Protein AF-A0A965U4L7-F1 (afdb_monomer)

Nearest PDB structures (foldseek):
  1ci0-assembly1_B  TM=4.392E-01  e=7.876E+00  Saccharomyces cerevisiae
  8rkd-assembly1_B  TM=3.574E-01  e=5.210E+00  Caulobacter vibrioides NA1000
  7xr4-assembly1_A  TM=3.658E-01  e=9.684E+00  Homo sapiens
  2epb-assembly1_A  TM=2.509E-01  e=5.581E+00  Homo sapiens
  8qru-assembly1_B  TM=3.144E-01  e=8.438E+00  Homo sapiens

Secondary structure (DSSP, 8-state):
---------TTT-SS--EEEEEEEETTTTEEEEEEEE--BTBTTHHHHHHHHHHHHH-

Radius of gyration: 13.3 Å; Cα contacts (8 Å, |Δi|>4): 87; chains: 1; bounding box: 31×26×34 Å

pLDDT: mean 94.68, std 4.43, range [76.25, 98.38]

Structure (mmCIF, N/CA/C/O backbone):
data_AF-A0A965U4L7-F1
#
_entry.id   AF-A0A965U4L7-F1
#
loop_
_atom_site.group_PDB
_atom_site.id
_atom_site.type_symbol
_atom_site.label_atom_id
_atom_site.l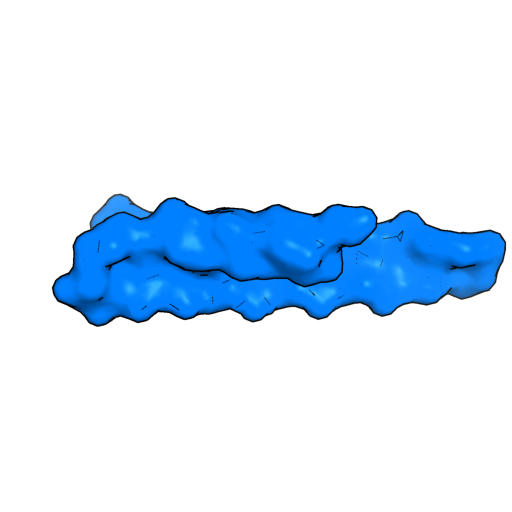abel_alt_id
_atom_site.label_comp_id
_atom_site.label_asym_id
_atom_site.label_entity_id
_atom_site.label_seq_id
_atom_site.pdbx_PDB_ins_code
_atom_site.Cartn_x
_atom_site.Cartn_y
_atom_site.Cartn_z
_atom_site.occupancy
_atom_site.B_iso_or_equiv
_atom_site.auth_seq_id
_atom_site.auth_comp_id
_atom_site.auth_asym_id
_atom_site.auth_atom_id
_atom_site.pdbx_PDB_model_num
ATOM 1 N N . MET A 1 1 ? 10.789 1.722 -18.379 1.00 83.50 1 MET A N 1
ATOM 2 C CA . MET A 1 1 ? 9.504 2.325 -17.956 1.00 83.50 1 MET A CA 1
ATOM 3 C C . MET A 1 1 ? 9.760 3.271 -16.786 1.00 83.50 1 MET A C 1
ATOM 5 O O . MET A 1 1 ? 10.689 3.011 -16.034 1.00 83.50 1 MET A O 1
ATOM 9 N N . LYS A 1 2 ? 8.996 4.359 -16.633 1.00 87.56 2 LYS A N 1
ATOM 10 C CA . LYS A 1 2 ? 8.975 5.143 -15.387 1.00 87.56 2 LYS A CA 1
ATOM 11 C C . LYS A 1 2 ? 7.584 5.024 -14.766 1.00 87.56 2 LYS A C 1
ATOM 13 O O . LYS A 1 2 ? 6.605 5.075 -15.505 1.00 87.56 2 LYS A O 1
ATOM 18 N N . ALA A 1 3 ? 7.513 4.845 -13.452 1.00 92.31 3 ALA A N 1
ATOM 19 C CA . ALA A 1 3 ? 6.268 4.652 -12.719 1.00 92.31 3 ALA A CA 1
ATOM 20 C C . ALA A 1 3 ? 6.315 5.387 -11.377 1.00 92.31 3 ALA A C 1
ATOM 22 O O . ALA A 1 3 ? 7.379 5.506 -10.771 1.00 92.31 3 ALA A O 1
ATOM 23 N N . TRP A 1 4 ? 5.158 5.866 -10.929 1.00 95.00 4 TRP A N 1
ATOM 24 C CA . TRP A 1 4 ? 4.983 6.602 -9.680 1.00 95.00 4 TRP A CA 1
ATOM 25 C C . TRP A 1 4 ? 3.673 6.181 -9.030 1.00 95.00 4 TRP A C 1
ATOM 27 O O . TRP A 1 4 ? 2.716 5.853 -9.728 1.00 95.00 4 TRP A O 1
ATOM 37 N N . GLY A 1 5 ? 3.640 6.214 -7.702 1.00 95.25 5 GLY A N 1
ATOM 38 C CA . GLY A 1 5 ? 2.438 5.982 -6.919 1.00 95.25 5 GLY A CA 1
ATOM 39 C C . GLY A 1 5 ? 2.303 7.053 -5.848 1.00 95.25 5 GLY A C 1
ATOM 40 O O . GLY A 1 5 ? 3.294 7.579 -5.341 1.00 95.25 5 GLY A O 1
ATOM 41 N N . ILE A 1 6 ? 1.062 7.404 -5.542 1.00 97.56 6 ILE A N 1
ATOM 42 C CA . ILE A 1 6 ? 0.699 8.328 -4.476 1.00 97.56 6 ILE A CA 1
ATOM 43 C C . ILE A 1 6 ? -0.611 7.833 -3.875 1.00 97.56 6 ILE A C 1
ATOM 45 O O . ILE A 1 6 ? -1.485 7.359 -4.596 1.00 97.56 6 ILE A O 1
ATOM 49 N N . SER A 1 7 ? -0.737 7.934 -2.558 1.00 97.75 7 SER A N 1
ATOM 50 C CA . SER A 1 7 ? -1.989 7.680 -1.855 1.00 97.75 7 SER A CA 1
ATOM 51 C C . SER A 1 7 ? -2.180 8.750 -0.783 1.00 97.75 7 SER A C 1
ATOM 53 O O . SER A 1 7 ? -1.205 9.304 -0.266 1.00 97.75 7 SER A O 1
ATOM 55 N N . HIS A 1 8 ? -3.432 9.094 -0.497 1.00 98.00 8 HIS A N 1
ATOM 56 C CA . HIS A 1 8 ? -3.798 10.178 0.404 1.00 98.00 8 HIS A CA 1
ATOM 57 C C . HIS A 1 8 ? -5.072 9.810 1.169 1.00 98.00 8 HIS A C 1
ATOM 59 O O . HIS A 1 8 ? -6.027 9.321 0.581 1.00 98.00 8 HIS A O 1
ATOM 65 N N . VAL A 1 9 ? -5.120 10.129 2.466 1.00 97.69 9 VAL A N 1
ATOM 66 C CA . VAL A 1 9 ? -6.255 9.812 3.361 1.00 97.69 9 VAL A CA 1
ATOM 67 C C . VAL A 1 9 ? -7.579 10.491 2.962 1.00 97.69 9 VAL A C 1
ATOM 69 O O . VAL A 1 9 ? -8.671 10.080 3.354 1.00 97.69 9 VAL A O 1
ATOM 72 N N . GLY A 1 10 ? -7.491 11.557 2.173 1.00 97.31 10 GLY A N 1
ATOM 73 C CA . GLY A 1 10 ? -8.633 12.378 1.782 1.00 97.31 10 GLY A CA 1
ATOM 74 C C . GLY A 1 10 ? -9.062 13.331 2.899 1.00 97.31 10 GLY A C 1
ATOM 75 O O . GLY A 1 10 ? -8.266 13.692 3.759 1.00 97.31 10 GLY A O 1
ATOM 76 N N . MET A 1 11 ? -10.316 13.787 2.857 1.00 97.62 11 MET A N 1
ATOM 77 C CA . MET A 1 11 ? -10.830 14.821 3.774 1.00 97.62 11 MET A CA 1
ATOM 78 C C . MET A 1 11 ? -11.709 14.276 4.909 1.00 97.62 11 MET A C 1
ATOM 80 O O . MET A 1 11 ? -12.008 15.011 5.843 1.00 97.62 11 MET A O 1
ATOM 84 N N . GLN A 1 12 ? -12.165 13.021 4.812 1.00 96.00 12 GLN A N 1
ATOM 85 C CA . GLN A 1 12 ? -13.196 12.459 5.702 1.00 96.00 12 GLN A CA 1
ATOM 86 C C . GLN A 1 12 ? -12.699 11.303 6.575 1.00 96.00 12 GLN A C 1
ATOM 88 O O . GLN A 1 12 ? -13.231 11.069 7.661 1.00 96.00 12 GLN A O 1
ATOM 93 N N . ARG A 1 13 ? -11.708 10.537 6.106 1.00 94.56 13 ARG A N 1
ATOM 94 C CA . ARG A 1 13 ? -11.175 9.390 6.848 1.00 94.56 13 ARG A CA 1
ATOM 95 C C . ARG A 1 13 ? -10.107 9.858 7.837 1.00 94.56 13 ARG A C 1
ATOM 97 O O . ARG A 1 13 ? -9.414 10.841 7.601 1.00 94.56 13 ARG A O 1
ATOM 104 N N . LYS A 1 14 ? -9.980 9.141 8.958 1.00 93.50 14 LYS A N 1
ATOM 105 C CA . LYS A 1 14 ? -8.923 9.383 9.960 1.00 93.50 14 LYS A CA 1
ATOM 106 C C . LYS A 1 14 ? -7.625 8.646 9.638 1.00 93.50 14 LYS 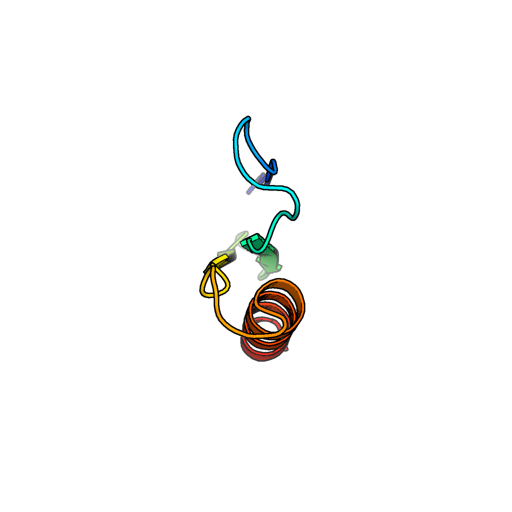A C 1
ATOM 108 O O . LYS A 1 14 ? -6.564 9.073 10.074 1.00 93.50 14 LYS A O 1
ATOM 113 N N . LEU A 1 15 ? -7.733 7.535 8.917 1.00 94.88 15 LEU A N 1
ATOM 114 C CA . LEU A 1 15 ? -6.630 6.666 8.544 1.00 94.88 15 LEU A CA 1
ATOM 115 C C . LEU A 1 15 ? -6.742 6.363 7.057 1.00 94.88 15 LEU A C 1
ATOM 117 O O . LEU A 1 15 ? -7.850 6.200 6.542 1.00 94.88 15 LEU A O 1
ATOM 121 N N . ASN A 1 16 ? -5.595 6.325 6.388 1.00 97.62 16 ASN A N 1
ATOM 122 C CA . ASN A 1 16 ? -5.517 5.815 5.036 1.00 97.62 16 ASN A CA 1
ATOM 123 C C . ASN A 1 16 ? -5.376 4.294 5.109 1.00 97.62 16 ASN A C 1
ATOM 125 O O . ASN A 1 16 ? -4.361 3.805 5.600 1.00 97.62 16 ASN A O 1
ATOM 129 N N . GLU A 1 17 ? -6.406 3.578 4.676 1.00 98.19 17 GLU A N 1
ATOM 130 C CA . GLU A 1 17 ? -6.417 2.114 4.643 1.00 98.19 17 GLU A CA 1
ATOM 131 C C . GLU A 1 17 ? -6.024 1.582 3.255 1.00 98.19 17 GLU A C 1
ATOM 133 O O . GLU A 1 17 ? -6.026 0.371 3.046 1.00 98.19 17 GLU A O 1
ATOM 138 N N . ASP A 1 18 ? -5.622 2.461 2.332 1.00 98.38 18 ASP A N 1
ATOM 139 C CA . ASP A 1 18 ? -5.076 2.089 1.031 1.00 98.38 18 ASP A CA 1
ATOM 140 C C . ASP A 1 18 ? -3.582 1.755 1.143 1.00 98.38 18 ASP A C 1
ATOM 142 O O . ASP A 1 18 ? -2.790 2.503 1.725 1.00 98.38 18 ASP A O 1
ATOM 146 N N . ALA A 1 19 ? -3.166 0.679 0.481 1.00 98.25 19 ALA A N 1
ATOM 147 C CA . ALA A 1 19 ? -1.768 0.325 0.271 1.00 98.25 19 ALA A CA 1
ATOM 148 C C . ALA A 1 19 ? -1.512 0.065 -1.218 1.00 98.25 19 ALA A C 1
ATOM 150 O O . ALA A 1 19 ? -2.399 -0.383 -1.945 1.00 98.25 19 ALA A O 1
ATOM 151 N N . TYR A 1 20 ? -0.290 0.317 -1.691 1.00 98.19 20 TYR A N 1
ATOM 152 C CA . TYR A 1 20 ? 0.099 0.000 -3.065 1.00 98.19 20 TYR A CA 1
ATOM 153 C C . TYR A 1 20 ? 1.569 -0.415 -3.161 1.00 98.19 20 TYR A C 1
ATOM 155 O O . TYR A 1 20 ? 2.388 -0.039 -2.320 1.00 98.19 20 TYR A O 1
ATOM 163 N N . ALA A 1 21 ? 1.921 -1.141 -4.223 1.00 97.50 21 ALA A N 1
ATOM 164 C CA . ALA A 1 21 ? 3.307 -1.380 -4.609 1.00 97.50 21 ALA A CA 1
ATOM 165 C C . ALA A 1 21 ? 3.497 -1.277 -6.123 1.00 97.50 21 ALA A C 1
ATOM 167 O O . ALA A 1 21 ? 2.603 -1.557 -6.923 1.00 97.50 21 ALA A O 1
ATOM 168 N N . ILE A 1 22 ? 4.705 -0.865 -6.498 1.00 96.06 22 ILE A N 1
ATOM 169 C CA . ILE A 1 22 ? 5.177 -0.798 -7.876 1.00 96.06 22 ILE A CA 1
ATOM 170 C C . ILE A 1 22 ? 6.466 -1.612 -7.945 1.00 96.06 22 ILE A C 1
ATOM 172 O O . ILE A 1 22 ? 7.380 -1.423 -7.132 1.00 96.06 22 ILE A O 1
ATOM 176 N N . ARG A 1 23 ? 6.549 -2.516 -8.919 1.00 93.94 23 ARG A N 1
ATOM 177 C CA . ARG A 1 23 ? 7.765 -3.262 -9.251 1.00 93.94 23 ARG A CA 1
ATOM 178 C C . ARG A 1 23 ? 8.022 -3.124 -10.739 1.00 93.94 23 ARG A C 1
ATOM 180 O O . ARG A 1 23 ? 7.182 -3.501 -11.545 1.00 93.94 23 ARG A O 1
ATOM 187 N N . ILE A 1 24 ? 9.179 -2.583 -11.097 1.00 93.31 24 ILE A N 1
ATOM 188 C CA . ILE A 1 24 ? 9.675 -2.598 -12.473 1.00 93.31 24 ILE A CA 1
ATOM 189 C C . ILE A 1 24 ? 10.688 -3.735 -12.546 1.00 93.31 24 ILE A C 1
ATOM 191 O O . ILE A 1 24 ? 11.598 -3.789 -11.719 1.00 93.31 24 ILE A O 1
ATOM 195 N N . PHE A 1 25 ? 10.516 -4.646 -13.495 1.00 90.81 25 PHE A N 1
ATOM 196 C CA . PHE A 1 25 ? 11.343 -5.839 -13.630 1.00 90.81 25 PHE A CA 1
ATOM 197 C C . PHE A 1 25 ? 11.558 -6.216 -15.098 1.00 90.81 25 PHE A C 1
ATOM 199 O O . PHE A 1 25 ? 10.894 -5.701 -15.999 1.00 90.81 25 PHE A O 1
ATOM 206 N N . GLY A 1 26 ? 12.509 -7.126 -15.312 1.00 88.31 26 GLY A N 1
ATOM 207 C CA . GLY A 1 26 ? 12.912 -7.613 -16.626 1.00 88.31 26 GLY A CA 1
ATOM 208 C C . GLY A 1 26 ? 13.621 -6.565 -17.489 1.00 88.31 26 GLY A C 1
ATOM 209 O O . GLY A 1 26 ? 13.496 -5.352 -17.308 1.00 88.31 26 GLY A O 1
ATOM 210 N N . GLU A 1 27 ? 14.409 -7.045 -18.446 1.00 86.31 27 GLU A N 1
ATOM 211 C CA . GLU A 1 27 ? 15.309 -6.204 -19.248 1.00 86.31 27 GLU A CA 1
ATOM 212 C C . GLU A 1 27 ? 14.563 -5.241 -20.183 1.00 86.31 27 GLU A C 1
ATOM 214 O O . GLU A 1 27 ? 15.096 -4.208 -20.586 1.00 86.31 27 GLU A O 1
ATOM 219 N N . HIS A 1 28 ? 13.298 -5.538 -20.486 1.00 88.06 28 HIS A N 1
ATOM 220 C CA . HIS A 1 28 ? 12.447 -4.723 -21.352 1.00 88.06 28 HIS A CA 1
ATOM 221 C C . HIS A 1 28 ? 11.518 -3.780 -20.571 1.00 88.06 28 HIS A C 1
ATOM 223 O O . HIS A 1 28 ? 10.687 -3.092 -21.165 1.00 88.06 28 HIS A O 1
ATOM 229 N N . GLY A 1 29 ? 11.671 -3.705 -19.243 1.00 89.19 29 GLY A N 1
ATOM 230 C CA . GLY A 1 29 ? 10.916 -2.791 -18.393 1.00 89.19 29 GLY A CA 1
ATOM 231 C C . GLY A 1 29 ? 9.452 -3.185 -18.219 1.00 89.19 29 GLY A C 1
ATOM 232 O O . GLY A 1 29 ? 8.591 -2.300 -18.244 1.00 89.19 29 GLY A O 1
ATOM 233 N N . GLN A 1 30 ? 9.181 -4.482 -18.044 1.00 93.38 30 GLN A N 1
ATOM 234 C CA . GLN A 1 30 ? 7.889 -4.944 -17.545 1.00 93.38 30 GLN A CA 1
ATOM 235 C C . GLN A 1 30 ? 7.614 -4.343 -16.164 1.00 93.38 30 GLN A C 1
ATOM 237 O O . GLN A 1 30 ? 8.524 -3.933 -15.436 1.00 93.38 30 GLN A O 1
ATOM 242 N N . ALA A 1 31 ? 6.340 -4.270 -15.802 1.00 93.25 31 ALA A N 1
ATOM 243 C CA . ALA A 1 31 ? 5.958 -3.737 -14.513 1.00 93.25 31 ALA A CA 1
ATOM 244 C C . ALA A 1 31 ? 4.763 -4.474 -13.923 1.00 93.25 31 ALA A C 1
ATOM 246 O O . ALA A 1 31 ? 3.866 -4.925 -14.635 1.00 93.25 31 ALA A O 1
ATOM 247 N N . PHE A 1 32 ? 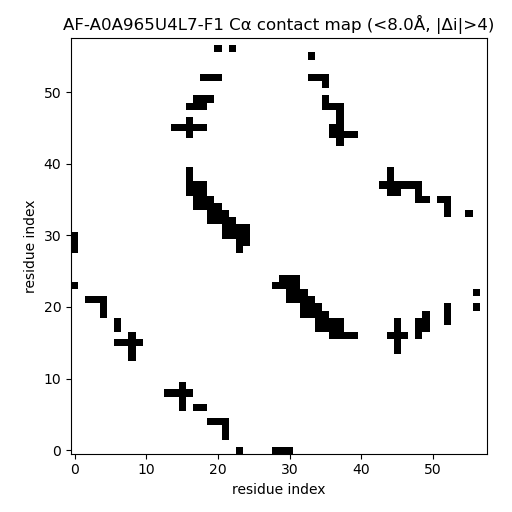4.786 -4.567 -12.601 1.00 93.50 32 PHE A N 1
ATOM 248 C CA . PHE A 1 32 ? 3.732 -5.083 -11.753 1.00 93.50 32 PHE A CA 1
ATOM 249 C C . PHE A 1 32 ? 3.259 -3.951 -10.841 1.00 93.50 32 PHE A C 1
ATOM 251 O O . PHE A 1 32 ? 4.066 -3.201 -10.278 1.00 93.50 32 PHE A O 1
ATOM 258 N N . PHE A 1 33 ? 1.942 -3.833 -10.726 1.00 96.50 33 PHE A N 1
ATOM 259 C CA . PHE A 1 33 ? 1.266 -2.813 -9.942 1.00 96.50 33 PHE A CA 1
ATOM 260 C C . PHE A 1 33 ? 0.182 -3.492 -9.122 1.00 96.50 33 PHE A C 1
ATOM 262 O O . PHE A 1 33 ? -0.603 -4.272 -9.660 1.00 96.50 33 PHE A O 1
ATOM 269 N N . VAL A 1 34 ? 0.113 -3.154 -7.841 1.00 97.81 34 VAL A N 1
ATOM 270 C CA . VAL A 1 34 ? -0.947 -3.615 -6.948 1.00 97.81 34 VAL A CA 1
ATOM 271 C C . VAL A 1 34 ? -1.426 -2.456 -6.093 1.00 97.81 34 VAL A C 1
ATOM 273 O O . VAL A 1 34 ? -0.624 -1.634 -5.650 1.00 97.81 34 VAL A O 1
ATOM 276 N N . VAL A 1 35 ? -2.737 -2.401 -5.885 1.00 98.06 35 VAL A N 1
ATOM 277 C CA . VAL A 1 35 ? -3.411 -1.499 -4.952 1.00 98.06 35 VAL A CA 1
ATOM 278 C C . VAL A 1 35 ? -4.406 -2.340 -4.162 1.00 98.06 35 VAL A C 1
ATOM 280 O O . VAL A 1 35 ? -5.112 -3.168 -4.740 1.00 98.06 35 VAL A O 1
ATOM 283 N N . CYS A 1 36 ? -4.453 -2.143 -2.851 1.00 98.31 36 CYS A N 1
ATOM 284 C CA . CYS A 1 36 ? -5.397 -2.801 -1.958 1.00 98.31 36 CYS A CA 1
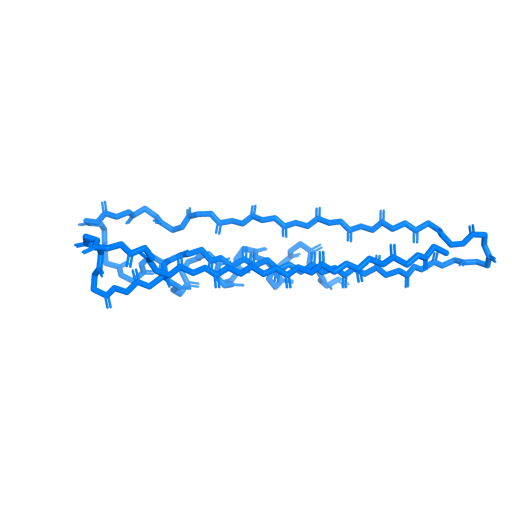ATOM 285 C C . CYS A 1 36 ? -6.059 -1.750 -1.062 1.00 98.31 36 CYS A C 1
ATOM 287 O O . CYS A 1 36 ? -5.357 -0.951 -0.449 1.00 98.31 36 CYS A O 1
ATOM 289 N N . ASP A 1 37 ? -7.390 -1.773 -0.988 1.00 98.06 37 ASP A N 1
ATOM 290 C CA . ASP A 1 37 ? -8.217 -0.919 -0.122 1.00 98.06 37 ASP A CA 1
ATOM 291 C C . ASP A 1 37 ? -8.676 -1.754 1.081 1.00 98.06 37 ASP A C 1
ATOM 293 O O . ASP A 1 37 ? -9.314 -2.804 0.931 1.00 98.06 37 ASP A O 1
ATOM 297 N N . GLY A 1 38 ? -8.275 -1.334 2.277 1.00 97.88 38 GLY A N 1
ATOM 298 C CA . GLY A 1 38 ? -8.697 -1.951 3.523 1.00 97.88 38 GLY A CA 1
ATOM 299 C C . GLY A 1 38 ? -10.144 -1.597 3.864 1.00 97.88 38 GLY A C 1
ATOM 300 O O . GLY A 1 38 ? -10.524 -0.432 3.895 1.00 97.88 38 GLY A O 1
ATOM 301 N N . MET A 1 39 ? -10.963 -2.601 4.198 1.00 96.31 39 MET A N 1
ATOM 302 C CA . MET A 1 39 ? -12.377 -2.380 4.524 1.00 96.31 39 MET A CA 1
ATOM 303 C C . MET A 1 39 ? -12.574 -1.409 5.700 1.00 96.31 39 MET A C 1
ATOM 305 O O . MET A 1 39 ? -12.384 -1.771 6.864 1.00 96.31 39 MET A O 1
ATOM 309 N N . GLY A 1 40 ? -13.087 -0.217 5.399 1.00 90.00 40 GLY A N 1
ATOM 310 C CA . GLY A 1 40 ? -13.480 0.755 6.414 1.00 90.00 40 GLY A CA 1
ATOM 311 C C . GLY A 1 40 ? -14.591 0.233 7.330 1.00 90.00 40 GLY A C 1
ATOM 312 O O . GLY A 1 40 ? -15.616 -0.271 6.873 1.00 90.00 40 GLY A O 1
ATOM 313 N N . GLY A 1 41 ? -14.397 0.375 8.642 1.00 88.44 41 GLY A N 1
ATOM 314 C CA . GLY A 1 41 ? -15.337 -0.092 9.670 1.00 88.44 41 GLY A CA 1
ATOM 315 C C . GLY A 1 41 ? -15.067 -1.513 10.176 1.00 88.44 41 GLY A C 1
ATOM 316 O O . GLY A 1 41 ? -15.586 -1.885 11.229 1.00 88.44 41 GLY A O 1
ATOM 317 N N . ALA A 1 42 ? -14.213 -2.279 9.492 1.00 89.56 42 ALA A N 1
ATOM 318 C CA . ALA A 1 42 ? -13.597 -3.471 10.059 1.00 89.56 42 ALA A CA 1
ATOM 319 C C . ALA A 1 42 ? -12.395 -3.084 10.939 1.00 89.56 42 ALA A C 1
ATOM 321 O O . ALA A 1 42 ? -11.891 -1.961 10.902 1.00 89.56 42 ALA A O 1
ATOM 322 N N . LYS A 1 43 ? -11.929 -4.016 11.774 1.00 93.06 43 LYS A N 1
ATOM 323 C CA . LYS A 1 43 ? -10.734 -3.784 12.590 1.00 93.06 43 LYS A CA 1
ATOM 324 C C . LYS A 1 43 ? -9.487 -3.895 11.704 1.00 93.06 43 LYS A C 1
ATOM 326 O O . LYS A 1 43 ? -9.288 -4.941 11.098 1.00 93.06 43 LYS A O 1
ATOM 331 N N . ALA A 1 44 ? -8.643 -2.861 11.725 1.00 95.56 44 ALA A N 1
ATOM 332 C CA . ALA A 1 44 ? -7.314 -2.838 11.105 1.00 95.56 44 ALA A CA 1
ATOM 333 C C . ALA A 1 44 ? -7.309 -3.024 9.571 1.00 95.56 44 ALA A C 1
ATOM 335 O O . ALA A 1 44 ? -6.599 -3.886 9.045 1.00 95.56 44 ALA A O 1
ATOM 336 N N . GLY A 1 45 ? -8.104 -2.221 8.849 1.00 97.44 45 GLY A N 1
ATOM 337 C CA . GLY A 1 45 ? -8.125 -2.236 7.384 1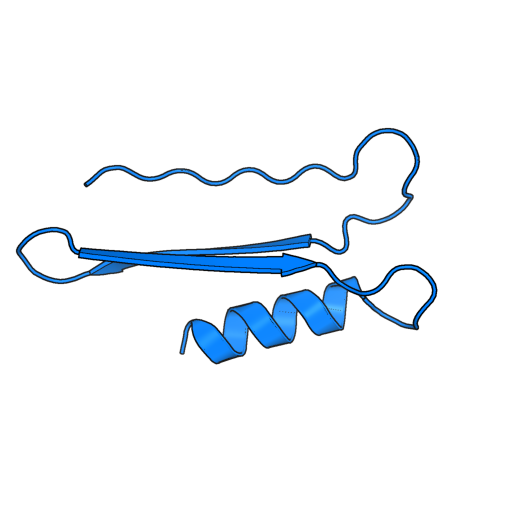.00 97.44 45 GLY A CA 1
ATOM 338 C C . GLY A 1 45 ? -6.761 -1.908 6.765 1.00 97.44 45 GLY A C 1
ATOM 339 O O . GLY A 1 45 ? -6.362 -2.560 5.806 1.00 97.44 45 GLY A O 1
ATOM 340 N N . ASP A 1 46 ? -6.004 -0.991 7.372 1.00 97.50 46 ASP A N 1
ATOM 341 C CA . ASP A 1 46 ? -4.630 -0.626 6.997 1.00 97.50 46 ASP A CA 1
ATOM 342 C C . ASP A 1 46 ? -3.642 -1.800 7.086 1.00 97.50 46 ASP A C 1
ATOM 344 O O . ASP A 1 46 ? -2.765 -1.974 6.238 1.00 97.50 46 ASP A O 1
ATOM 348 N N . VAL A 1 47 ? -3.788 -2.640 8.111 1.00 98.06 47 VAL A N 1
ATOM 349 C CA . VAL A 1 47 ? -2.960 -3.838 8.272 1.00 98.06 47 VAL A CA 1
ATOM 350 C C . VAL A 1 47 ? -3.320 -4.864 7.204 1.00 98.06 47 VAL A C 1
ATOM 352 O O . VAL A 1 47 ? -2.426 -5.445 6.592 1.00 98.06 47 V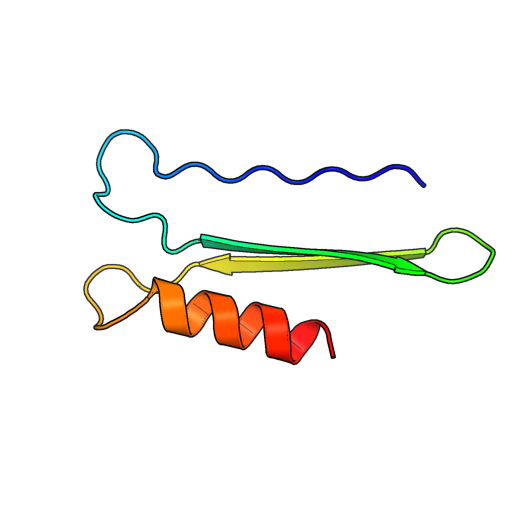AL A O 1
ATOM 355 N N . ALA A 1 48 ? -4.616 -5.072 6.958 1.00 98.25 48 ALA A N 1
ATOM 356 C CA . ALA A 1 48 ? -5.086 -6.022 5.959 1.00 98.25 48 ALA A CA 1
ATOM 357 C C . ALA A 1 48 ? -4.632 -5.642 4.539 1.00 98.25 48 ALA A C 1
ATOM 359 O O . ALA A 1 48 ? -4.118 -6.497 3.815 1.00 98.25 48 ALA A O 1
ATOM 360 N N . SER A 1 49 ? -4.766 -4.371 4.148 1.00 98.38 49 SER A N 1
ATOM 361 C CA . SER A 1 49 ? -4.333 -3.899 2.829 1.00 98.38 49 SER A CA 1
ATOM 362 C C . SER A 1 49 ? -2.817 -3.972 2.655 1.00 98.38 49 SER A C 1
ATOM 364 O O . SER A 1 49 ? -2.351 -4.390 1.593 1.00 98.38 49 SER A O 1
ATOM 366 N N . ARG A 1 50 ? -2.035 -3.662 3.701 1.00 98.06 50 ARG A N 1
ATOM 367 C CA . ARG A 1 50 ? -0.575 -3.824 3.679 1.00 98.06 50 ARG A CA 1
ATOM 368 C C . ARG A 1 50 ? -0.157 -5.284 3.506 1.00 98.06 50 ARG A C 1
ATOM 370 O O . ARG A 1 50 ? 0.689 -5.555 2.660 1.00 98.06 50 ARG A O 1
ATOM 377 N N . ILE A 1 51 ? -0.767 -6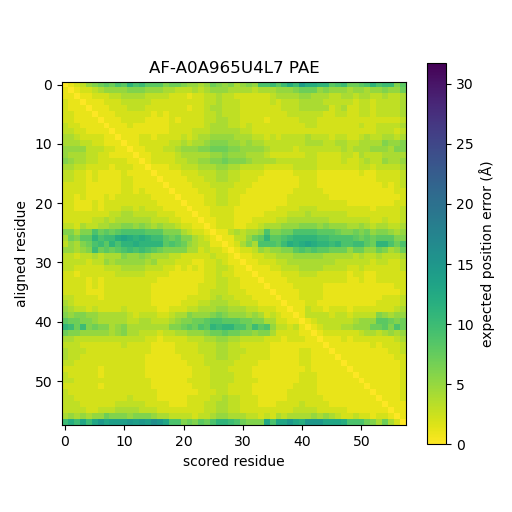.213 4.248 1.00 98.25 51 ILE A N 1
ATOM 378 C CA . ILE A 1 51 ? -0.488 -7.653 4.110 1.00 98.25 51 ILE A CA 1
ATOM 379 C C . ILE A 1 51 ? -0.794 -8.121 2.687 1.00 98.25 51 ILE A C 1
ATOM 381 O O . ILE A 1 51 ? 0.020 -8.820 2.095 1.00 98.25 51 ILE A O 1
ATOM 385 N N . ALA A 1 52 ? -1.930 -7.712 2.115 1.00 98.19 52 ALA A N 1
ATOM 386 C CA . ALA A 1 52 ? -2.292 -8.090 0.753 1.00 98.19 52 ALA A CA 1
ATOM 387 C C . ALA A 1 52 ? -1.255 -7.598 -0.271 1.00 98.19 52 ALA A C 1
ATOM 389 O O . ALA A 1 52 ? -0.779 -8.386 -1.087 1.00 98.19 52 ALA A O 1
ATOM 390 N N . VAL A 1 53 ? -0.853 -6.323 -0.199 1.00 98.25 53 VAL A N 1
ATOM 391 C CA . VAL A 1 53 ? 0.197 -5.769 -1.068 1.00 98.25 53 VAL A CA 1
ATOM 392 C C . VAL A 1 53 ? 1.514 -6.519 -0.905 1.00 98.25 53 VAL A C 1
ATOM 394 O O . VAL A 1 53 ? 2.141 -6.840 -1.913 1.00 98.25 53 VAL A O 1
ATOM 397 N N . GLU A 1 54 ? 1.929 -6.802 0.332 1.00 97.38 54 GLU A N 1
ATOM 398 C CA . GLU A 1 54 ? 3.143 -7.570 0.626 1.00 97.38 54 GLU A CA 1
ATOM 399 C C . GLU A 1 54 ? 3.061 -8.973 0.009 1.00 97.38 54 GLU A C 1
ATOM 401 O O . GLU A 1 54 ? 3.959 -9.344 -0.737 1.00 97.38 54 GLU A O 1
ATOM 406 N N . SER A 1 55 ? 1.951 -9.695 0.195 1.00 97.31 55 SER A N 1
ATOM 407 C CA . SER A 1 55 ? 1.746 -11.045 -0.357 1.00 97.31 55 SER A CA 1
ATOM 408 C C . SER A 1 55 ? 1.747 -11.097 -1.885 1.00 97.31 55 SER A C 1
ATOM 410 O O . SER A 1 55 ? 2.212 -12.072 -2.462 1.00 97.31 55 SER A O 1
ATOM 412 N N . PHE A 1 56 ? 1.227 -10.071 -2.563 1.00 95.06 56 PHE A N 1
ATOM 413 C CA . PHE A 1 56 ? 1.295 -9.999 -4.026 1.00 95.06 56 PHE A CA 1
ATOM 414 C C . PHE A 1 56 ? 2.661 -9.529 -4.552 1.00 95.06 56 PHE A C 1
ATOM 416 O O . PHE A 1 56 ? 2.895 -9.600 -5.757 1.00 95.06 56 PHE A O 1
ATOM 423 N N . SER A 1 57 ? 3.519 -8.989 -3.681 1.00 91.00 57 SER A N 1
ATOM 424 C CA 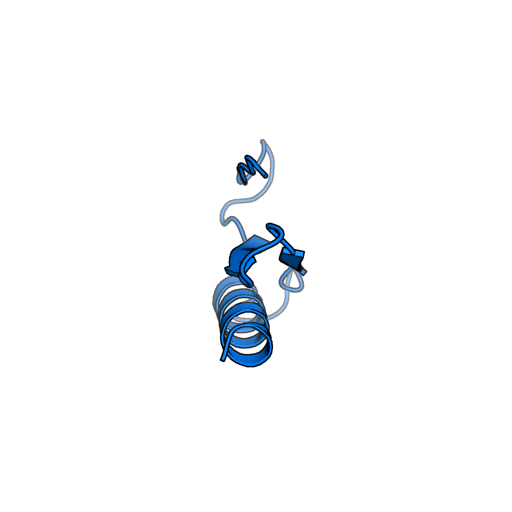. SER A 1 57 ? 4.808 -8.391 -4.051 1.00 91.00 57 SER A CA 1
ATOM 425 C C . SER A 1 57 ? 6.030 -9.214 -3.621 1.00 91.00 57 SER A C 1
ATOM 427 O O . SER A 1 57 ? 7.149 -8.735 -3.845 1.00 91.00 57 SER A O 1
ATOM 429 N N . GLU A 1 58 ? 5.824 -10.376 -2.989 1.00 76.25 58 GLU A N 1
ATOM 430 C CA . GLU A 1 58 ? 6.825 -11.448 -2.828 1.00 76.25 58 GLU A CA 1
ATOM 431 C C . GLU A 1 58 ? 7.109 -12.143 -4.168 1.00 76.25 58 GLU A C 1
ATOM 433 O O . GLU A 1 58 ? 8.307 -12.396 -4.435 1.00 76.25 58 GLU A O 1
#

Sequence (58 aa):
MKAWGISHVGMQRKLNEDAYAIRIFGEHGQAFFVVCDGMGGAKAGDVASRIAVESFSE

Foldseek 3Di:
DDDDDDDDCPDPHPDQLKDKDKDFDDPVGDIDIDIFGFDPPDPCSNVVRVVVRVVVVD

Solvent-accessible surface area (backbone atoms only — not comparable to full-atom values): 3711 Å² total; per-residue (Å²): 114,86,88,85,87,84,87,77,46,71,93,82,53,95,63,58,23,65,30,67,48,80,45,79,43,71,97,86,40,46,74,49,77,48,75,30,77,22,57,83,92,53,88,59,18,44,58,53,8,43,51,51,38,50,68,76,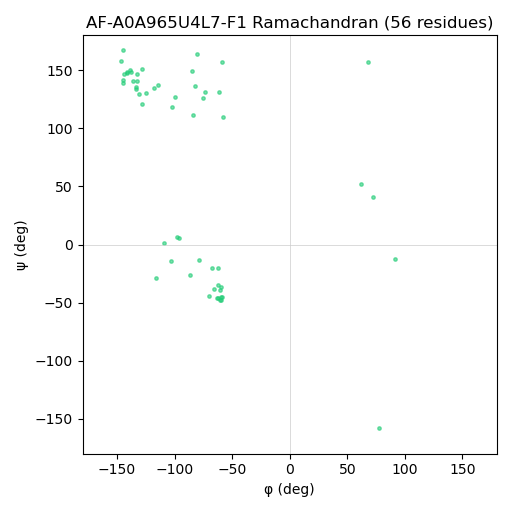68,112

Mean predicted aligned error: 2.96 Å